Protein AF-A0AAN2PM11-F1 (afdb_monomer_lite)

pLDDT: mean 94.26, std 9.55, range [58.03, 98.88]

Organism: NCBI:txid1478

Foldseek 3Di:
DAFQAADPVGGRQVVVQVVCVVQQVADPQWTFGADPPQKTWTFNNVQDDPNFTFIFIQGSHPGTHGTPGRGDVVNVVVVVVVVVVVPPPPPPPD

Radius of gyration: 14.97 Å; chains: 1; bounding box: 31×52×31 Å

Secondary structure (DSSP, 8-state):
------BTTB-HHHHHHHHHHHHS-PPTTEEEEEE-SSEEEEEEGGG-BTTB--EEEEETTTEEEEEEESSHHHHHHHHHHHHHHHHS------

Structure (mmCIF, N/CA/C/O backbone):
data_AF-A0AAN2PM11-F1
#
_entry.id   AF-A0AAN2PM11-F1
#
loop_
_atom_site.group_PDB
_atom_site.id
_atom_site.type_symbol
_atom_site.label_atom_id
_atom_site.label_alt_id
_atom_site.label_comp_id
_atom_site.label_asym_id
_atom_site.label_entity_id
_atom_site.label_seq_id
_atom_site.pdbx_PDB_ins_code
_atom_site.Cartn_x
_atom_site.Cartn_y
_atom_site.Cartn_z
_atom_site.occupancy
_atom_site.B_iso_or_equiv
_atom_site.auth_seq_id
_atom_site.auth_comp_id
_atom_site.auth_asym_id
_atom_site.auth_atom_id
_atom_site.pdbx_PDB_model_num
ATOM 1 N N . MET A 1 1 ? 7.057 12.540 -1.525 1.00 81.12 1 MET A N 1
ATOM 2 C CA . MET A 1 1 ? 5.929 11.633 -1.810 1.00 81.12 1 MET A CA 1
ATOM 3 C C . MET A 1 1 ? 6.041 11.090 -3.228 1.00 81.12 1 MET A C 1
ATOM 5 O O . MET A 1 1 ? 6.271 11.871 -4.154 1.00 81.12 1 MET A O 1
ATOM 9 N N . ARG A 1 2 ? 5.897 9.774 -3.414 1.00 90.44 2 ARG A N 1
ATOM 10 C CA . ARG A 1 2 ? 5.821 9.150 -4.743 1.00 90.44 2 ARG A CA 1
ATOM 11 C C . ARG A 1 2 ? 4.881 7.948 -4.712 1.00 90.44 2 ARG A C 1
ATOM 13 O O . ARG A 1 2 ? 5.315 6.836 -4.435 1.00 90.44 2 ARG A O 1
ATOM 20 N N . ILE A 1 3 ? 3.645 8.155 -5.161 1.00 96.88 3 ILE A N 1
ATOM 21 C CA . ILE A 1 3 ? 2.702 7.054 -5.371 1.00 96.88 3 ILE A CA 1
ATOM 22 C C . ILE A 1 3 ? 3.167 6.148 -6.518 1.00 96.88 3 ILE A C 1
ATOM 24 O O . ILE A 1 3 ? 3.381 6.586 -7.655 1.00 96.88 3 ILE A O 1
ATOM 28 N N . ILE A 1 4 ? 3.291 4.860 -6.222 1.00 97.62 4 ILE A N 1
ATOM 29 C CA . ILE A 1 4 ? 3.600 3.791 -7.159 1.00 97.62 4 ILE A CA 1
ATOM 30 C C . ILE A 1 4 ? 2.295 3.326 -7.814 1.00 97.62 4 ILE A C 1
ATOM 32 O O . ILE A 1 4 ? 1.349 2.904 -7.159 1.00 97.62 4 ILE A O 1
ATOM 36 N N . GLY A 1 5 ? 2.259 3.377 -9.144 1.00 97.25 5 GLY A N 1
ATOM 37 C CA . GLY A 1 5 ? 1.114 2.943 -9.939 1.00 97.25 5 GLY A CA 1
ATOM 38 C C . GLY A 1 5 ? 1.561 2.227 -11.207 1.00 97.25 5 GLY A C 1
ATOM 39 O O . GLY A 1 5 ? 2.360 1.287 -11.172 1.00 97.25 5 GLY A O 1
ATOM 40 N N . TYR A 1 6 ? 1.062 2.688 -12.351 1.00 97.38 6 TYR A N 1
ATOM 41 C CA . TYR A 1 6 ? 1.528 2.232 -13.655 1.00 97.38 6 TYR A CA 1
ATOM 42 C C . TYR A 1 6 ? 2.707 3.092 -14.131 1.00 97.38 6 TYR A C 1
ATOM 44 O O . TYR A 1 6 ? 2.583 4.306 -14.276 1.00 97.38 6 TYR A O 1
ATOM 52 N N . GLY A 1 7 ? 3.860 2.461 -14.353 1.00 94.25 7 GLY A N 1
ATOM 53 C CA . GLY A 1 7 ? 5.077 3.106 -14.836 1.00 94.25 7 GLY A CA 1
ATOM 54 C C . GLY A 1 7 ? 5.237 3.005 -16.353 1.00 94.25 7 GLY A C 1
ATOM 55 O O . GLY A 1 7 ? 4.436 2.391 -17.053 1.00 94.25 7 GLY A O 1
ATOM 56 N N . TYR A 1 8 ? 6.326 3.576 -16.871 1.00 92.44 8 TYR A N 1
ATOM 57 C CA . TYR A 1 8 ? 6.609 3.608 -18.312 1.00 92.44 8 TYR A CA 1
ATOM 58 C C . TYR A 1 8 ? 6.671 2.212 -18.956 1.00 92.44 8 TYR A C 1
ATOM 60 O O . TYR A 1 8 ? 6.174 2.009 -20.061 1.00 92.44 8 TYR A O 1
ATOM 68 N N . THR A 1 9 ? 7.273 1.242 -18.263 1.00 94.62 9 THR A N 1
ATOM 69 C CA . THR A 1 9 ? 7.510 -0.114 -18.782 1.00 94.62 9 THR A CA 1
ATOM 70 C C . THR A 1 9 ? 6.481 -1.144 -18.322 1.00 94.62 9 THR A C 1
ATOM 72 O O . THR A 1 9 ? 6.591 -2.305 -18.709 1.00 94.62 9 THR A O 1
ATOM 75 N N . GLY A 1 10 ? 5.501 -0.760 -17.500 1.00 96.81 10 GLY A N 1
ATOM 76 C CA . GLY A 1 10 ? 4.531 -1.697 -16.940 1.00 96.81 10 GLY A CA 1
ATOM 77 C C . GLY A 1 10 ? 4.029 -1.316 -15.544 1.00 96.81 10 GLY A C 1
ATOM 78 O O . GLY A 1 10 ? 4.295 -0.214 -15.058 1.00 96.81 10 GLY A O 1
ATOM 79 N N . PRO A 1 11 ? 3.285 -2.221 -14.888 1.00 97.69 11 PRO A N 1
ATOM 80 C CA . PRO A 1 11 ? 2.659 -1.960 -13.598 1.00 97.69 11 PRO A CA 1
ATOM 81 C C . PRO A 1 11 ? 3.688 -1.998 -12.456 1.00 97.69 11 PRO A C 1
ATOM 83 O O . PRO A 1 11 ? 3.836 -3.011 -11.779 1.00 97.69 11 PRO A O 1
ATOM 86 N N . ALA A 1 12 ? 4.367 -0.875 -12.212 1.00 97.94 12 ALA A N 1
ATOM 87 C CA . ALA A 1 12 ? 5.372 -0.738 -11.153 1.00 97.94 12 ALA A CA 1
ATOM 88 C C . ALA A 1 12 ? 4.836 -1.127 -9.761 1.00 97.94 12 ALA A C 1
ATOM 90 O O . ALA A 1 12 ? 5.566 -1.703 -8.963 1.00 97.94 12 ALA A O 1
ATOM 91 N N . VAL A 1 13 ? 3.546 -0.889 -9.501 1.00 98.38 13 VAL A N 1
ATOM 92 C CA . VAL A 1 13 ? 2.851 -1.303 -8.268 1.00 98.38 13 VAL A CA 1
ATOM 93 C C . VAL A 1 13 ? 2.882 -2.822 -8.056 1.00 98.38 13 VAL A C 1
ATOM 95 O O . VAL A 1 13 ? 3.054 -3.301 -6.936 1.00 98.38 13 VAL A O 1
ATOM 98 N N . VAL A 1 14 ? 2.785 -3.605 -9.137 1.00 98.44 14 VAL A N 1
ATOM 99 C CA . VAL A 1 14 ? 2.847 -5.073 -9.084 1.00 98.44 14 VAL A CA 1
ATOM 100 C C . VAL A 1 14 ? 4.269 -5.530 -8.787 1.00 98.44 14 VAL A C 1
ATOM 102 O O . VAL A 1 14 ? 4.457 -6.441 -7.982 1.00 98.44 14 VAL A O 1
ATOM 105 N N . ASP A 1 15 ? 5.263 -4.902 -9.413 1.00 98.00 15 ASP A N 1
ATOM 106 C CA . ASP A 1 15 ? 6.670 -5.241 -9.196 1.00 98.00 15 ASP A CA 1
ATOM 107 C C . ASP A 1 15 ? 7.112 -4.900 -7.765 1.00 98.00 15 ASP A C 1
ATOM 109 O O . ASP A 1 15 ? 7.735 -5.737 -7.111 1.00 98.00 15 ASP A O 1
ATOM 113 N N . ALA A 1 16 ? 6.719 -3.731 -7.248 1.00 97.94 16 ALA A N 1
ATOM 114 C CA . ALA A 1 16 ? 6.985 -3.317 -5.869 1.00 97.94 16 ALA A CA 1
ATOM 115 C C . ALA A 1 16 ? 6.328 -4.263 -4.854 1.00 97.94 16 ALA A C 1
ATOM 117 O O . ALA A 1 16 ? 7.000 -4.759 -3.947 1.00 97.94 16 ALA A O 1
ATOM 118 N N . THR A 1 17 ? 5.046 -4.590 -5.059 1.00 98.75 17 THR A N 1
ATOM 119 C CA . THR A 1 17 ? 4.305 -5.521 -4.193 1.00 98.75 17 THR A CA 1
ATOM 120 C C . THR A 1 17 ? 4.958 -6.904 -4.183 1.00 98.75 17 THR A C 1
ATOM 122 O O . THR A 1 17 ? 5.216 -7.460 -3.120 1.00 98.75 17 THR A O 1
ATOM 125 N N . ARG A 1 18 ? 5.320 -7.449 -5.351 1.00 98.56 18 ARG A N 1
ATOM 126 C CA . ARG A 1 18 ? 6.021 -8.744 -5.443 1.00 98.56 18 ARG A CA 1
ATOM 127 C C . ARG A 1 18 ? 7.414 -8.711 -4.821 1.00 98.56 18 ARG A C 1
ATOM 129 O O . ARG A 1 18 ? 7.852 -9.714 -4.264 1.00 98.56 18 ARG A O 1
ATOM 136 N N . GLY A 1 19 ? 8.119 -7.587 -4.938 1.00 98.31 19 GLY A N 1
ATOM 137 C CA . GLY A 1 19 ? 9.395 -7.366 -4.264 1.00 98.31 19 GLY A CA 1
ATOM 138 C C . GLY A 1 19 ? 9.242 -7.484 -2.751 1.00 98.31 19 GLY A C 1
ATOM 139 O O . GLY A 1 19 ? 9.946 -8.275 -2.129 1.00 98.31 19 GLY A O 1
ATOM 140 N N . HIS A 1 20 ? 8.255 -6.793 -2.184 1.00 98.56 20 HIS A N 1
ATOM 141 C CA . HIS A 1 20 ? 7.985 -6.827 -0.748 1.00 98.56 20 HIS A CA 1
ATOM 142 C C . HIS A 1 20 ? 7.510 -8.197 -0.261 1.00 98.56 20 HIS A C 1
ATOM 144 O O . HIS A 1 20 ? 7.974 -8.669 0.772 1.00 98.56 20 HIS A O 1
ATOM 150 N N . GLN A 1 21 ? 6.685 -8.901 -1.039 1.00 98.56 21 GLN A N 1
ATOM 151 C CA . GLN A 1 21 ? 6.317 -10.292 -0.739 1.00 98.56 21 GLN A CA 1
ATOM 152 C C . GLN A 1 21 ? 7.538 -11.218 -0.699 1.00 98.56 21 GLN A C 1
ATOM 154 O O . GLN A 1 21 ? 7.585 -12.166 0.076 1.00 98.56 21 GLN A O 1
ATOM 159 N N . LYS A 1 22 ? 8.530 -10.967 -1.560 1.00 98.56 22 LYS A N 1
ATOM 160 C CA . LYS A 1 22 ? 9.719 -11.813 -1.677 1.00 98.56 22 LYS A CA 1
ATOM 161 C C . LYS A 1 22 ? 10.767 -11.535 -0.598 1.00 98.56 22 LYS A C 1
ATOM 163 O O . LYS A 1 22 ? 11.477 -12.465 -0.221 1.00 98.56 22 LYS A O 1
ATOM 168 N N . TYR A 1 23 ? 10.933 -10.278 -0.194 1.00 98.31 23 TYR A N 1
ATOM 169 C CA . TYR A 1 23 ? 12.068 -9.853 0.632 1.00 98.31 23 TYR A CA 1
ATOM 170 C C . TYR A 1 23 ? 11.687 -9.377 2.036 1.00 98.31 23 TYR A C 1
ATOM 172 O O . TYR A 1 23 ? 12.557 -9.380 2.900 1.00 98.31 23 TYR A O 1
ATOM 180 N N . TYR A 1 24 ? 10.425 -9.004 2.260 1.00 98.12 24 TYR A N 1
ATOM 181 C CA . TYR A 1 24 ? 9.954 -8.359 3.493 1.00 98.12 24 TYR A CA 1
ATOM 182 C C . TYR A 1 24 ? 8.678 -9.008 4.045 1.00 98.12 24 TYR A C 1
ATOM 184 O O . TYR A 1 24 ? 7.905 -8.361 4.747 1.00 98.12 24 TYR A O 1
ATOM 192 N N . ASP A 1 25 ? 8.431 -10.271 3.673 1.00 98.19 25 ASP A N 1
ATOM 193 C CA . ASP A 1 25 ? 7.313 -11.102 4.140 1.00 98.19 25 ASP A CA 1
ATOM 194 C C . ASP A 1 25 ? 5.926 -10.433 4.038 1.00 98.19 25 ASP A C 1
ATOM 196 O O . ASP A 1 25 ? 5.016 -10.738 4.815 1.00 98.19 25 ASP A O 1
ATOM 200 N N . LEU A 1 26 ? 5.746 -9.529 3.061 1.00 98.56 26 LEU A N 1
ATOM 201 C CA . LEU A 1 26 ? 4.475 -8.842 2.833 1.00 98.56 26 LEU A CA 1
ATOM 202 C C . LEU A 1 26 ? 3.359 -9.865 2.609 1.00 98.56 26 LEU A C 1
ATOM 204 O O . LEU A 1 26 ? 3.433 -10.701 1.705 1.00 98.56 26 LEU A O 1
ATOM 208 N N . ILE A 1 27 ? 2.314 -9.783 3.429 1.00 98.31 27 ILE A N 1
ATOM 209 C CA . ILE A 1 27 ? 1.205 -10.736 3.390 1.00 98.31 27 ILE A CA 1
ATOM 210 C C . ILE A 1 27 ? 0.285 -10.508 2.187 1.00 98.31 27 ILE A C 1
ATOM 212 O O . ILE A 1 27 ? 0.184 -9.412 1.630 1.00 98.31 27 ILE A O 1
ATOM 216 N N . ASP A 1 28 ? -0.435 -11.564 1.812 1.00 98.50 28 ASP A N 1
ATOM 217 C CA . ASP A 1 28 ? -1.437 -11.503 0.754 1.00 98.50 28 ASP A CA 1
ATOM 218 C C . ASP A 1 28 ? -2.521 -10.451 1.044 1.00 98.50 28 ASP A C 1
ATOM 220 O O . ASP A 1 28 ? -2.956 -10.240 2.180 1.00 98.50 28 ASP A O 1
ATOM 224 N N . GLY A 1 29 ? -2.974 -9.789 -0.020 1.00 98.44 29 GLY A N 1
ATOM 225 C CA . GLY A 1 29 ? -3.987 -8.735 0.046 1.00 98.44 29 GLY A CA 1
ATOM 226 C C . GLY A 1 29 ? -3.451 -7.354 0.435 1.00 98.44 29 GLY A C 1
ATOM 227 O O . GLY A 1 29 ? -4.226 -6.398 0.408 1.00 98.44 29 GLY A O 1
ATOM 228 N N . LEU A 1 30 ? -2.150 -7.209 0.707 1.00 98.75 30 LEU A N 1
ATOM 229 C CA . LEU A 1 30 ? -1.498 -5.900 0.761 1.00 98.75 30 LEU A CA 1
ATOM 230 C C . LEU A 1 30 ? -0.943 -5.497 -0.611 1.00 98.75 30 LEU A C 1
ATOM 232 O O . LEU A 1 30 ? -0.379 -6.321 -1.333 1.00 98.75 30 LEU A O 1
ATOM 236 N N . VAL A 1 31 ? -1.098 -4.220 -0.968 1.00 98.81 31 VAL A N 1
ATOM 237 C CA . VAL A 1 31 ? -0.583 -3.641 -2.221 1.00 98.81 31 VAL A CA 1
ATOM 238 C C . VAL A 1 31 ? 0.281 -2.431 -1.904 1.00 98.81 31 VAL A C 1
ATOM 240 O O . VAL A 1 31 ? -0.232 -1.450 -1.378 1.0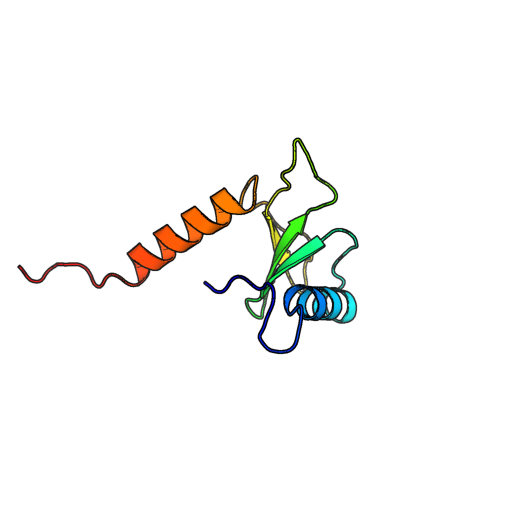0 98.81 31 VAL A O 1
ATOM 243 N N . VAL A 1 32 ? 1.565 -2.483 -2.255 1.00 98.69 32 VAL A N 1
ATOM 244 C CA . VAL A 1 32 ? 2.532 -1.405 -1.991 1.00 98.69 32 VAL A CA 1
ATOM 245 C C . VAL A 1 32 ? 2.236 -0.204 -2.884 1.00 98.69 32 VAL A C 1
ATOM 247 O O . VAL A 1 32 ? 2.290 -0.325 -4.108 1.00 98.69 32 VAL A O 1
ATOM 250 N N . ILE A 1 33 ? 1.956 0.949 -2.277 1.00 98.44 33 ILE A N 1
ATOM 251 C CA . ILE A 1 33 ? 1.678 2.215 -2.969 1.00 98.44 33 ILE A CA 1
ATOM 252 C C . ILE A 1 33 ? 2.763 3.269 -2.754 1.00 98.44 33 ILE A C 1
ATOM 254 O O . ILE A 1 33 ? 2.895 4.139 -3.604 1.00 98.44 33 ILE A O 1
ATOM 258 N N . GLU A 1 34 ? 3.577 3.172 -1.704 1.00 97.88 34 GLU A N 1
ATOM 259 C CA . GLU A 1 34 ? 4.833 3.921 -1.551 1.00 97.88 34 GLU A CA 1
ATOM 260 C C . GLU A 1 34 ? 5.889 3.017 -0.922 1.00 97.88 34 GLU A C 1
ATOM 262 O O . GLU A 1 34 ? 5.567 2.187 -0.077 1.00 97.88 34 GLU A O 1
ATOM 267 N N . ASP A 1 35 ? 7.138 3.190 -1.341 1.00 96.62 35 ASP A N 1
ATOM 268 C CA . ASP A 1 35 ? 8.309 2.461 -0.851 1.00 96.62 35 ASP A CA 1
ATOM 269 C C . ASP A 1 35 ? 9.331 3.499 -0.375 1.00 96.62 35 ASP A C 1
ATOM 271 O O . ASP A 1 35 ? 9.726 4.373 -1.156 1.00 96.62 35 ASP A O 1
ATOM 275 N N . ILE A 1 36 ? 9.672 3.457 0.915 1.00 94.81 36 ILE A N 1
ATOM 276 C CA . ILE A 1 36 ? 10.491 4.455 1.618 1.00 94.81 36 ILE A CA 1
ATOM 277 C C . ILE A 1 36 ? 11.711 3.760 2.256 1.00 94.81 36 ILE A C 1
ATOM 279 O O . ILE A 1 36 ? 12.146 4.115 3.348 1.00 94.81 36 ILE A O 1
ATOM 283 N N . ASP A 1 37 ? 12.264 2.755 1.567 1.00 94.00 37 ASP A N 1
ATOM 284 C CA . ASP A 1 37 ? 13.446 1.946 1.918 1.00 94.00 37 ASP A CA 1
ATOM 285 C C . ASP A 1 37 ? 13.310 1.085 3.194 1.00 94.00 37 ASP A C 1
ATOM 287 O O . ASP A 1 37 ? 13.556 -0.123 3.166 1.00 94.00 37 ASP A O 1
ATOM 291 N N . GLU A 1 38 ? 12.943 1.678 4.330 1.00 96.62 38 GLU A N 1
ATOM 292 C CA . GLU A 1 38 ? 12.808 1.008 5.633 1.00 96.62 38 GLU A CA 1
ATOM 293 C C . GLU A 1 38 ? 11.393 0.462 5.870 1.00 96.62 38 GLU A C 1
ATOM 295 O O . GLU A 1 38 ? 11.214 -0.533 6.574 1.00 96.62 38 GLU A O 1
ATOM 300 N N . PHE A 1 39 ? 10.396 1.079 5.241 1.00 97.38 39 PHE A N 1
ATOM 301 C CA . PHE A 1 39 ? 8.998 0.676 5.299 1.00 97.38 39 PHE A CA 1
ATOM 302 C C . PHE A 1 39 ? 8.268 1.083 4.015 1.00 97.38 39 PHE A C 1
ATOM 304 O O . PHE A 1 39 ? 8.752 1.890 3.217 1.00 97.38 39 PHE A O 1
ATOM 311 N N . ALA A 1 40 ? 7.070 0.541 3.840 1.00 98.38 40 ALA A N 1
ATOM 312 C CA . ALA A 1 40 ? 6.175 0.852 2.739 1.00 98.38 40 ALA A CA 1
ATOM 313 C C . ALA A 1 40 ? 4.802 1.290 3.250 1.00 98.38 40 ALA A C 1
ATOM 315 O O . ALA A 1 40 ? 4.343 0.835 4.296 1.00 98.38 40 ALA A O 1
ATOM 316 N N . TYR A 1 41 ? 4.107 2.122 2.478 1.00 98.69 41 TYR A N 1
ATOM 317 C CA . TYR A 1 41 ? 2.668 2.303 2.648 1.00 98.69 41 TYR A CA 1
ATOM 318 C C . TYR A 1 41 ? 1.924 1.378 1.695 1.00 98.69 41 TYR A C 1
ATOM 320 O O . TYR A 1 41 ? 2.252 1.281 0.509 1.00 98.69 41 TYR A O 1
ATOM 328 N N . CYS A 1 42 ? 0.912 0.695 2.221 1.00 98.81 42 CYS A N 1
ATOM 329 C CA . CYS A 1 42 ? 0.200 -0.374 1.541 1.00 98.81 42 CYS A CA 1
ATOM 330 C C . CYS A 1 42 ? -1.314 -0.186 1.635 1.00 98.81 42 CYS A C 1
ATOM 332 O O . CYS A 1 42 ? -1.833 0.164 2.690 1.00 98.81 42 CYS A O 1
ATOM 334 N N . LEU A 1 43 ? -2.044 -0.515 0.571 1.00 98.88 43 LEU A N 1
ATOM 335 C CA . LEU A 1 43 ? -3.490 -0.726 0.644 1.00 98.88 43 LEU A CA 1
ATOM 336 C C . LEU A 1 43 ? -3.774 -2.098 1.252 1.00 98.88 43 LEU A C 1
ATOM 338 O O . LEU A 1 43 ? -3.310 -3.102 0.709 1.00 98.88 43 LEU A O 1
ATOM 342 N N . ASP A 1 44 ? -4.565 -2.159 2.324 1.00 98.81 44 ASP A N 1
ATOM 343 C CA . ASP A 1 44 ? -5.041 -3.431 2.882 1.00 98.81 44 ASP A CA 1
ATOM 344 C C . ASP A 1 44 ? -6.371 -3.846 2.256 1.00 98.81 44 ASP A C 1
ATOM 346 O O . ASP A 1 44 ? -7.456 -3.651 2.813 1.00 98.81 44 ASP A O 1
ATOM 350 N N . THR A 1 45 ? -6.286 -4.467 1.081 1.00 98.75 45 THR A N 1
ATOM 351 C CA . THR A 1 45 ? -7.461 -4.904 0.316 1.00 98.75 45 THR A CA 1
ATOM 352 C C . THR A 1 45 ? -8.258 -6.012 1.012 1.00 98.75 45 THR A C 1
ATOM 354 O O . THR A 1 45 ? -9.411 -6.251 0.649 1.00 98.75 45 THR A O 1
ATOM 357 N N . ASN A 1 46 ? -7.717 -6.636 2.068 1.00 98.62 46 ASN A N 1
ATOM 358 C CA . ASN A 1 46 ? -8.476 -7.563 2.910 1.00 98.62 46 ASN A CA 1
ATOM 359 C C . ASN A 1 46 ? -9.548 -6.841 3.744 1.00 98.62 46 ASN A C 1
ATOM 361 O O . ASN A 1 46 ? -10.526 -7.461 4.164 1.00 98.62 46 ASN A O 1
ATOM 365 N N . LYS A 1 47 ? -9.387 -5.532 3.975 1.00 98.38 47 LYS A N 1
ATOM 366 C CA . LYS A 1 47 ? -10.302 -4.679 4.756 1.00 98.38 47 LYS A CA 1
ATOM 367 C C . LYS A 1 47 ? -11.199 -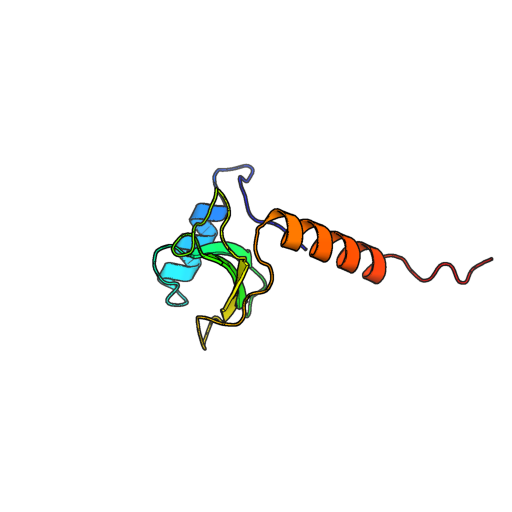3.807 3.884 1.00 98.38 47 LYS A C 1
ATOM 369 O O . LYS A 1 47 ? -11.652 -2.742 4.296 1.00 98.38 47 LYS A O 1
ATOM 374 N N . MET A 1 48 ? -11.488 -4.292 2.686 1.00 98.38 48 MET A N 1
ATOM 375 C CA . MET A 1 48 ? -12.368 -3.641 1.731 1.00 98.38 48 MET A CA 1
ATOM 376 C C . MET A 1 48 ? -13.785 -3.408 2.288 1.00 98.38 48 MET A C 1
ATOM 378 O O . MET A 1 48 ? -14.495 -4.350 2.651 1.00 98.38 48 MET A O 1
ATOM 382 N N . LYS A 1 49 ? -14.238 -2.150 2.290 1.00 98.12 49 LYS A N 1
ATOM 383 C CA . LYS A 1 49 ? -15.590 -1.732 2.675 1.00 98.12 49 LYS A CA 1
ATOM 384 C C . LYS A 1 49 ? -16.082 -0.602 1.770 1.00 98.12 49 LYS A C 1
ATOM 386 O O . LYS A 1 49 ? -15.434 0.422 1.625 1.00 98.12 49 LYS A O 1
ATOM 391 N N . ASN A 1 50 ? -17.271 -0.765 1.186 1.00 97.19 50 ASN A N 1
ATOM 392 C CA . ASN A 1 50 ? -17.924 0.256 0.349 1.00 97.19 50 ASN A CA 1
ATOM 393 C C . ASN A 1 50 ? -17.091 0.775 -0.843 1.00 97.19 50 ASN A C 1
ATOM 395 O O . ASN A 1 50 ? -17.291 1.906 -1.268 1.00 97.19 50 ASN A O 1
ATOM 399 N N . GLY A 1 51 ? -16.195 -0.039 -1.404 1.00 97.44 51 GLY A N 1
ATOM 400 C CA . GLY A 1 51 ? -15.327 0.384 -2.514 1.00 97.44 51 GLY A CA 1
ATOM 401 C C . GLY A 1 51 ? -13.941 0.879 -2.089 1.00 97.44 51 GLY A C 1
ATOM 402 O O . GLY A 1 51 ? -13.071 0.939 -2.945 1.00 97.44 51 GLY A O 1
ATOM 403 N N . GLU A 1 52 ? -13.718 1.113 -0.792 1.00 98.50 52 GLU A N 1
ATOM 404 C CA . GLU A 1 52 ? -12.455 1.614 -0.241 1.00 98.50 52 GLU A CA 1
ATOM 405 C C . GLU A 1 52 ? -11.795 0.637 0.743 1.00 98.50 52 GLU A C 1
ATOM 407 O O . GLU A 1 52 ? -12.458 -0.190 1.379 1.00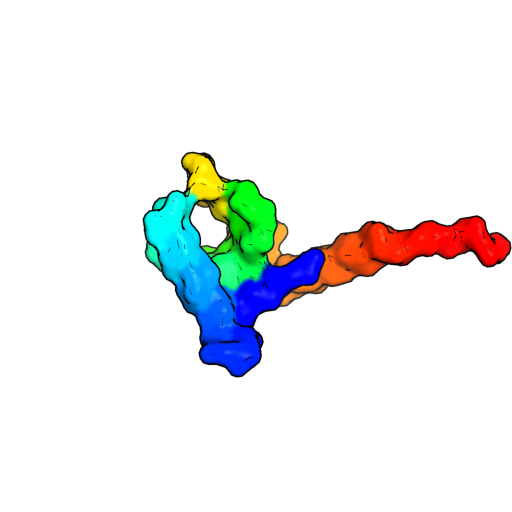 98.50 52 GLU A O 1
ATOM 412 N N . CYS A 1 53 ? -10.481 0.756 0.904 1.00 98.75 53 CYS A N 1
ATOM 413 C CA . CYS A 1 53 ? -9.706 0.030 1.905 1.00 98.75 53 CYS A CA 1
ATOM 414 C C . CYS A 1 53 ? -8.650 0.945 2.539 1.00 98.75 53 CYS A C 1
ATOM 416 O O . CYS A 1 53 ? -8.176 1.866 1.870 1.00 98.75 53 CYS A O 1
ATOM 418 N N . PRO A 1 54 ? -8.238 0.675 3.788 1.00 98.81 54 PRO A N 1
ATOM 419 C CA . PRO A 1 54 ? -7.302 1.537 4.489 1.00 98.81 54 PRO A CA 1
ATOM 420 C C . PRO A 1 54 ? -5.899 1.485 3.883 1.00 98.81 54 PRO A C 1
ATOM 422 O O . PRO A 1 54 ? -5.474 0.464 3.330 1.00 98.81 54 PRO A O 1
ATOM 425 N N . VAL A 1 55 ? -5.169 2.583 4.066 1.00 98.81 55 VAL A N 1
ATOM 426 C CA . VAL A 1 55 ? -3.720 2.651 3.873 1.00 98.81 55 VAL A CA 1
ATOM 427 C C . VAL A 1 55 ? -3.049 2.332 5.204 1.00 98.81 55 VAL A C 1
ATOM 429 O O . VAL A 1 55 ? -3.361 2.943 6.225 1.00 98.81 55 VAL A O 1
ATOM 432 N N . ILE A 1 56 ? -2.126 1.377 5.212 1.00 98.69 56 ILE A N 1
ATOM 433 C CA . ILE A 1 56 ? -1.349 0.979 6.390 1.00 98.69 56 ILE A CA 1
ATOM 434 C C . ILE A 1 56 ? 0.143 1.116 6.132 1.00 98.69 56 ILE A C 1
ATOM 436 O O . ILE A 1 56 ? 0.579 1.072 4.985 1.00 98.69 56 ILE A O 1
ATOM 440 N N . MET A 1 57 ? 0.921 1.252 7.199 1.00 98.56 57 MET A N 1
ATOM 441 C CA . MET A 1 57 ? 2.375 1.142 7.142 1.00 98.56 57 MET A CA 1
ATOM 442 C C . MET A 1 57 ? 2.791 -0.329 7.281 1.00 98.56 57 MET A C 1
ATOM 444 O O . MET A 1 57 ? 2.258 -1.053 8.124 1.00 98.56 57 MET A O 1
ATOM 448 N N . TRP A 1 58 ? 3.714 -0.776 6.437 1.00 98.75 58 TRP A N 1
ATOM 449 C CA . TRP A 1 58 ? 4.369 -2.075 6.497 1.00 98.75 58 TRP A CA 1
ATOM 450 C C . TRP A 1 58 ? 5.862 -1.875 6.735 1.00 98.75 58 TRP A C 1
ATOM 452 O O . TRP A 1 58 ? 6.573 -1.404 5.850 1.00 98.75 58 TRP A O 1
ATOM 462 N N . ASP A 1 59 ? 6.330 -2.242 7.919 1.00 98.50 59 ASP A N 1
ATOM 463 C CA . ASP A 1 59 ? 7.740 -2.205 8.283 1.00 98.50 59 ASP A CA 1
ATOM 464 C C . ASP A 1 59 ? 8.470 -3.427 7.706 1.00 98.50 59 ASP A C 1
ATOM 466 O O . ASP A 1 59 ? 7.975 -4.554 7.781 1.00 98.50 59 ASP A O 1
ATOM 470 N N . ASN A 1 60 ? 9.663 -3.229 7.143 1.00 97.69 60 ASN A N 1
ATOM 471 C CA . ASN A 1 60 ? 10.408 -4.313 6.498 1.00 97.69 60 ASN A CA 1
ATOM 472 C C . ASN A 1 60 ? 10.941 -5.381 7.475 1.00 97.69 60 ASN A C 1
ATOM 474 O O . ASN A 1 60 ? 11.356 -6.454 7.031 1.00 97.69 60 ASN A O 1
ATOM 478 N N . GLN A 1 61 ? 10.952 -5.103 8.783 1.00 97.50 61 GLN A N 1
ATOM 479 C CA . GLN A 1 61 ? 11.388 -6.011 9.848 1.00 97.50 61 GLN A CA 1
ATOM 480 C C . GLN A 1 61 ? 10.236 -6.433 10.770 1.00 97.50 61 GLN A C 1
ATOM 482 O O . GLN A 1 61 ? 10.137 -7.608 11.127 1.00 97.50 61 GLN A O 1
ATOM 487 N N . GLU A 1 62 ? 9.382 -5.491 11.175 1.00 97.88 62 GLU A N 1
ATOM 488 C CA . GLU A 1 62 ? 8.281 -5.720 12.121 1.00 97.88 62 GLU A CA 1
ATOM 489 C C . GLU A 1 62 ? 6.953 -6.075 11.430 1.00 97.88 62 GLU A C 1
ATOM 491 O O . GLU A 1 62 ? 6.051 -6.637 12.059 1.00 97.88 62 GLU A O 1
ATOM 496 N N . GLY A 1 63 ? 6.835 -5.814 10.126 1.00 98.25 63 GLY A N 1
ATOM 497 C CA . GLY A 1 63 ? 5.658 -6.122 9.325 1.00 98.25 63 GLY A CA 1
ATOM 498 C C . GLY A 1 63 ? 4.506 -5.146 9.558 1.00 98.25 63 GLY A C 1
ATOM 499 O O . GLY A 1 63 ? 4.647 -3.933 9.429 1.00 98.25 63 GLY A O 1
ATOM 500 N N . TYR A 1 64 ? 3.318 -5.678 9.842 1.00 98.38 64 TYR A N 1
ATOM 501 C CA . TYR A 1 64 ? 2.074 -4.906 9.849 1.00 98.38 64 TYR A CA 1
ATOM 502 C C . TYR A 1 64 ? 2.068 -3.807 10.934 1.00 98.38 64 TYR A C 1
ATOM 504 O O . TYR A 1 64 ? 1.944 -4.102 12.123 1.00 98.38 64 TYR A O 1
ATOM 512 N N . GLY A 1 65 ? 2.106 -2.541 10.510 1.00 98.00 65 GLY A N 1
ATOM 513 C CA . GLY A 1 65 ? 2.117 -1.356 11.366 1.00 98.00 65 GLY A CA 1
ATOM 514 C C . GLY A 1 65 ? 0.752 -0.675 11.546 1.00 98.00 65 GLY A C 1
ATOM 515 O O . GLY A 1 65 ? -0.310 -1.304 11.565 1.00 98.00 65 GLY A O 1
ATOM 516 N N . PHE A 1 66 ? 0.777 0.647 11.734 1.00 98.12 66 PHE A N 1
ATOM 517 C CA . PHE A 1 66 ? -0.424 1.451 11.981 1.00 98.12 66 PHE A CA 1
ATOM 518 C C . PHE A 1 66 ? -1.216 1.738 10.694 1.00 98.12 66 PHE A C 1
ATOM 520 O O . PHE A 1 66 ? -0.722 1.578 9.580 1.00 98.12 66 PHE A O 1
ATOM 527 N N . THR A 1 67 ? -2.474 2.161 10.850 1.00 98.56 67 THR A N 1
ATOM 528 C CA . THR A 1 67 ? -3.304 2.662 9.741 1.00 98.56 67 THR A CA 1
ATOM 529 C C . THR A 1 67 ? -3.039 4.147 9.548 1.00 98.56 67 THR A C 1
ATOM 531 O O . THR A 1 67 ? -3.270 4.918 10.475 1.00 98.56 67 THR A O 1
ATOM 534 N N . ALA A 1 68 ? -2.532 4.517 8.375 1.00 97.88 68 ALA A N 1
ATOM 535 C CA . ALA A 1 68 ? -2.215 5.894 8.016 1.00 97.88 68 ALA A CA 1
ATOM 536 C C . ALA A 1 68 ? -3.462 6.666 7.567 1.00 97.88 68 ALA A C 1
ATOM 538 O O . ALA A 1 68 ? -3.618 7.815 7.949 1.00 97.88 68 ALA A O 1
ATOM 539 N N . ALA A 1 69 ? -4.370 6.022 6.826 1.00 98.44 69 ALA A N 1
ATOM 540 C CA . ALA A 1 69 ? -5.638 6.622 6.408 1.00 98.44 69 ALA A CA 1
ATOM 541 C C . ALA A 1 69 ? -6.725 5.563 6.178 1.00 98.44 69 ALA A C 1
ATOM 543 O O . ALA A 1 69 ? -6.431 4.392 5.916 1.00 98.44 69 ALA A O 1
ATOM 544 N N . ASP A 1 70 ? -7.989 5.985 6.210 1.00 98.31 70 ASP A N 1
ATOM 545 C CA . ASP A 1 70 ? -9.147 5.107 5.990 1.00 98.31 70 ASP A CA 1
ATOM 546 C C . ASP A 1 70 ? -9.343 4.717 4.515 1.00 98.31 70 ASP A C 1
ATOM 548 O O . ASP A 1 70 ? -9.968 3.694 4.220 1.00 98.31 70 ASP A O 1
ATOM 552 N N . ASN A 1 71 ? -8.817 5.519 3.587 1.00 98.56 71 ASN A N 1
ATOM 553 C CA . ASN A 1 71 ? -8.825 5.247 2.153 1.00 98.56 71 ASN A CA 1
ATOM 554 C C . ASN A 1 71 ? -7.629 5.902 1.444 1.00 98.56 71 ASN A C 1
ATOM 556 O O . ASN A 1 71 ? -6.908 6.721 2.013 1.00 98.56 71 ASN A O 1
ATOM 560 N N . PHE A 1 72 ? -7.423 5.524 0.182 1.00 98.44 72 PHE A N 1
ATOM 561 C CA . PHE A 1 72 ? -6.294 5.993 -0.621 1.00 98.44 72 PHE A CA 1
ATOM 562 C C . PHE A 1 72 ? -6.333 7.498 -0.924 1.00 98.44 72 PHE A C 1
ATOM 564 O O . PHE A 1 72 ? -5.282 8.135 -0.969 1.00 98.44 72 PHE A O 1
ATOM 571 N N . LEU A 1 73 ? -7.517 8.063 -1.178 1.00 98.19 73 LEU A N 1
ATOM 572 C CA . LEU A 1 73 ? -7.632 9.469 -1.565 1.00 98.19 73 LEU A CA 1
ATOM 573 C C . LEU A 1 73 ? -7.341 10.398 -0.390 1.00 98.19 73 LEU A C 1
ATOM 575 O O . LEU A 1 73 ? -6.650 11.390 -0.595 1.00 98.19 73 LEU A O 1
ATOM 579 N N . ASP A 1 74 ? -7.795 10.047 0.813 1.00 98.19 74 ASP A N 1
ATOM 580 C CA . ASP A 1 74 ? -7.473 10.799 2.029 1.00 98.19 74 ASP A CA 1
ATOM 581 C C . ASP A 1 74 ? -5.957 10.806 2.263 1.00 98.19 74 ASP A C 1
ATOM 583 O O . ASP A 1 74 ? -5.361 11.876 2.346 1.00 98.19 74 ASP A O 1
ATOM 587 N N . TYR A 1 75 ? -5.309 9.634 2.205 1.00 98.19 75 TYR A N 1
ATOM 588 C CA . TYR A 1 75 ? -3.847 9.528 2.296 1.00 98.19 75 TYR A CA 1
ATOM 589 C C . TYR A 1 75 ? -3.123 10.400 1.261 1.00 98.19 75 TYR A C 1
ATOM 591 O O . TYR A 1 75 ? -2.153 11.084 1.584 1.00 98.19 75 TYR A O 1
ATOM 599 N N . LEU A 1 76 ? -3.582 10.377 0.004 1.00 97.81 76 LEU A N 1
ATOM 600 C CA . LEU A 1 76 ? -2.975 11.148 -1.078 1.00 97.81 76 LEU A CA 1
ATOM 601 C C . LEU A 1 76 ? -3.117 12.657 -0.857 1.00 97.81 76 LEU A C 1
ATOM 603 O O . LEU A 1 76 ? -2.176 13.397 -1.135 1.00 97.81 76 LEU A O 1
ATOM 607 N N . ILE A 1 77 ? -4.288 13.111 -0.408 1.00 97.00 77 ILE A N 1
ATOM 608 C CA . ILE A 1 77 ? -4.553 14.527 -0.144 1.00 97.00 77 ILE A CA 1
ATOM 609 C C . ILE A 1 77 ? -3.686 15.002 1.021 1.00 97.00 77 ILE A C 1
ATOM 611 O O . ILE A 1 77 ? -2.945 15.964 0.844 1.00 97.00 77 ILE A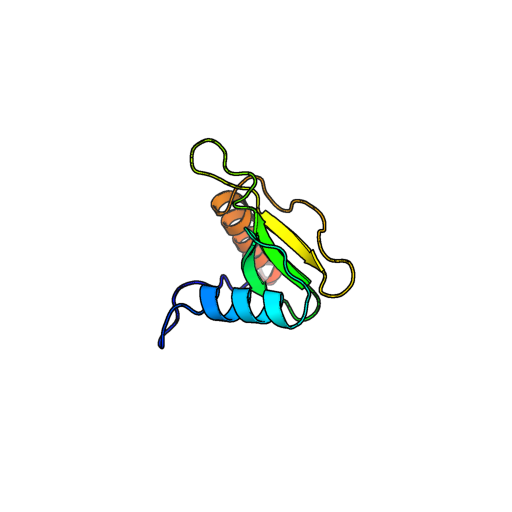 O 1
ATOM 615 N N . GLU A 1 78 ? -3.701 14.289 2.147 1.00 95.25 78 GLU A N 1
ATOM 616 C CA . GLU A 1 78 ? -2.895 14.622 3.328 1.00 95.25 78 GLU A CA 1
ATOM 617 C C . GLU A 1 78 ? -1.399 14.651 2.985 1.00 95.25 78 GLU A C 1
ATOM 619 O O . GLU A 1 78 ? -0.708 15.629 3.258 1.00 95.25 78 GLU A O 1
ATOM 624 N N . SER A 1 79 ? -0.905 13.641 2.263 1.00 93.94 79 SER A N 1
ATOM 625 C CA . SER A 1 79 ? 0.505 13.576 1.856 1.00 93.94 79 SER A CA 1
ATOM 626 C C . SER A 1 79 ? 0.906 14.701 0.891 1.00 93.94 79 SER A C 1
ATOM 628 O O . SER A 1 79 ? 2.058 15.139 0.884 1.00 93.94 79 SER A O 1
ATOM 630 N N . LEU A 1 80 ? -0.018 15.175 0.045 1.00 94.75 80 LEU A N 1
ATOM 631 C CA . LEU A 1 80 ? 0.205 16.327 -0.834 1.00 94.75 80 LEU A CA 1
ATOM 632 C C . LEU A 1 80 ? 0.200 17.648 -0.064 1.00 94.75 80 LEU A C 1
ATOM 634 O O . LEU A 1 80 ? 0.992 18.529 -0.395 1.00 94.75 80 LEU A O 1
ATOM 638 N N . GLU A 1 81 ? -0.675 17.792 0.928 1.00 94.06 81 GLU A N 1
ATOM 639 C CA . GLU A 1 81 ? -0.737 18.966 1.802 1.00 94.06 81 GLU A CA 1
ATOM 640 C C . GLU A 1 81 ? 0.535 19.077 2.646 1.00 94.06 81 GLU A C 1
ATOM 642 O O . GLU A 1 81 ? 1.201 20.110 2.598 1.00 94.06 81 GLU A O 1
ATOM 647 N N . GLU A 1 82 ? 0.965 17.988 3.286 1.00 91.06 82 GLU A N 1
ATOM 648 C CA . GLU A 1 82 ? 2.237 17.936 4.013 1.00 91.06 82 GLU A CA 1
ATOM 649 C C . GLU A 1 82 ? 3.430 18.206 3.093 1.00 91.06 82 GLU A C 1
ATOM 651 O O . GLU A 1 82 ? 4.359 18.932 3.449 1.00 91.06 82 GLU A O 1
ATOM 656 N N . ALA A 1 83 ? 3.442 17.625 1.888 1.00 90.25 83 ALA A N 1
ATOM 657 C CA . ALA A 1 83 ? 4.505 17.894 0.929 1.00 90.25 83 ALA A C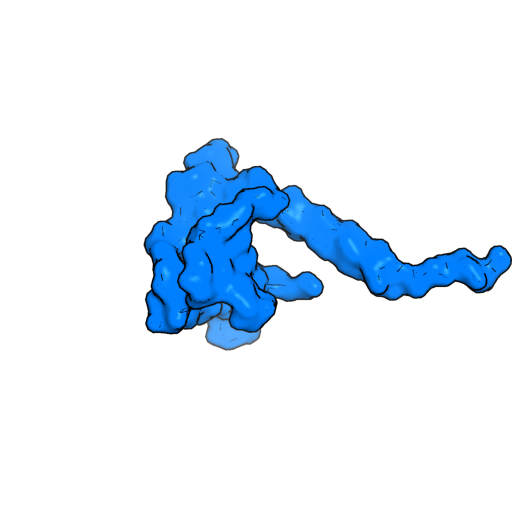A 1
ATOM 658 C C . ALA A 1 83 ? 4.511 19.364 0.501 1.00 90.25 83 ALA A C 1
ATOM 660 O O . ALA A 1 83 ? 5.581 19.925 0.318 1.00 90.25 83 ALA A O 1
ATOM 661 N N . LYS A 1 84 ? 3.353 20.005 0.354 1.00 90.62 84 LYS A N 1
ATOM 662 C CA . LYS A 1 84 ? 3.292 21.432 0.053 1.00 90.62 84 LYS A CA 1
ATOM 663 C C . LYS A 1 84 ? 3.879 22.256 1.203 1.00 90.62 84 LYS A C 1
ATOM 665 O O . LYS A 1 84 ? 4.791 23.034 0.963 1.00 90.62 84 LYS A O 1
ATOM 670 N N . GLU A 1 85 ? 3.418 22.041 2.432 1.00 88.62 85 GLU A N 1
ATOM 671 C CA . GLU A 1 85 ? 3.878 22.794 3.611 1.00 88.62 85 GLU A CA 1
ATOM 672 C C . GLU A 1 85 ? 5.377 22.620 3.883 1.00 88.62 85 GLU A C 1
ATOM 674 O O . GLU A 1 85 ? 6.047 23.564 4.280 1.00 88.62 85 GLU A O 1
ATOM 679 N N . ASN A 1 86 ? 5.928 21.429 3.631 1.00 85.00 86 ASN A N 1
ATOM 680 C CA . ASN A 1 86 ? 7.357 21.168 3.814 1.00 85.00 86 ASN A CA 1
ATOM 681 C C . ASN A 1 86 ? 8.246 21.739 2.694 1.00 85.00 86 ASN A C 1
ATOM 683 O O . ASN A 1 86 ? 9.460 21.835 2.876 1.00 85.00 86 ASN A O 1
ATOM 687 N N . TRP A 1 87 ? 7.682 22.020 1.514 1.00 80.31 87 TRP A N 1
ATOM 688 C CA . TRP A 1 87 ? 8.420 22.539 0.355 1.00 80.31 87 TRP A CA 1
ATOM 689 C C . TRP A 1 87 ? 8.245 24.042 0.148 1.00 80.31 87 TRP A C 1
ATOM 691 O O . TRP A 1 87 ? 9.113 24.653 -0.478 1.00 80.31 87 TRP A O 1
ATOM 701 N N . ASP A 1 88 ? 7.151 24.622 0.636 1.00 73.38 88 ASP A N 1
ATOM 702 C CA . ASP A 1 88 ? 6.975 26.066 0.693 1.00 73.38 88 ASP A CA 1
ATOM 703 C C . ASP A 1 88 ? 8.003 26.605 1.710 1.00 73.38 88 ASP A C 1
ATOM 705 O O . ASP A 1 88 ? 7.826 26.488 2.919 1.00 73.38 88 ASP A O 1
ATOM 709 N N . GLU A 1 89 ? 9.131 27.139 1.217 1.00 65.31 89 GLU A N 1
ATOM 710 C CA . GLU A 1 89 ? 9.996 28.008 2.024 1.00 65.31 89 GLU A CA 1
ATOM 711 C C . GLU A 1 89 ? 9.095 29.112 2.577 1.00 65.31 89 GLU A C 1
ATOM 713 O O . GLU A 1 89 ? 8.436 29.785 1.779 1.00 65.31 89 GLU A O 1
ATOM 718 N N . ASP A 1 90 ? 9.020 29.237 3.910 1.00 64.69 90 ASP A N 1
ATOM 719 C CA . ASP A 1 90 ? 8.184 30.225 4.594 1.00 64.69 90 ASP A CA 1
ATOM 720 C C . ASP A 1 90 ? 8.205 31.536 3.798 1.00 64.69 90 ASP A C 1
ATOM 722 O O . ASP A 1 90 ? 9.279 32.093 3.554 1.00 64.69 90 ASP A O 1
ATOM 726 N N . GLU A 1 91 ? 7.037 32.026 3.364 1.00 60.19 91 GLU A N 1
ATOM 727 C CA . GLU A 1 91 ? 6.891 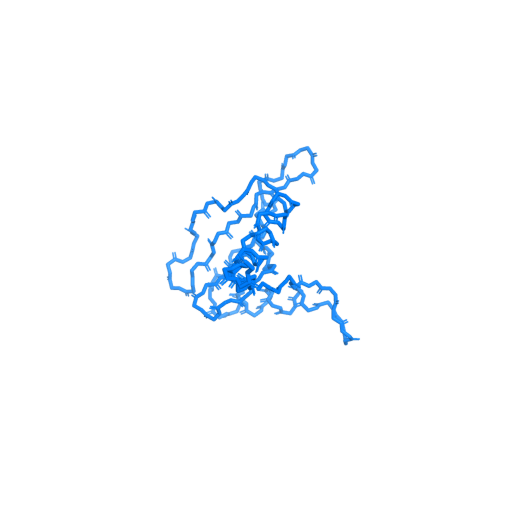33.341 2.725 1.00 60.19 91 GLU A CA 1
ATOM 728 C C . GLU A 1 91 ? 7.190 34.476 3.744 1.00 60.19 91 GLU A C 1
ATOM 730 O O . GLU A 1 91 ? 6.428 35.430 3.872 1.00 60.19 91 GLU A O 1
ATOM 735 N N . GLU A 1 92 ? 8.290 34.395 4.500 1.00 58.28 92 GLU A N 1
ATOM 736 C CA . GLU A 1 92 ? 8.874 35.455 5.328 1.00 58.28 92 GLU A CA 1
ATOM 737 C C . GLU A 1 92 ? 9.825 36.338 4.499 1.00 58.28 92 GLU A C 1
ATOM 739 O O . GLU A 1 92 ? 10.924 36.679 4.929 1.00 58.28 92 GLU A O 1
ATOM 744 N N . ASP A 1 93 ? 9.407 36.731 3.295 1.00 58.03 93 ASP A N 1
ATOM 745 C CA . ASP A 1 93 ? 10.147 37.708 2.485 1.00 58.03 93 ASP A CA 1
ATOM 746 C C . ASP A 1 93 ? 9.202 38.735 1.824 1.00 58.03 93 ASP A C 1
ATOM 748 O O . ASP A 1 93 ? 9.318 39.074 0.641 1.00 58.03 93 ASP A O 1
ATOM 752 N N . TRP A 1 94 ? 8.250 39.263 2.610 1.00 62.53 94 TRP A N 1
ATOM 753 C CA . TRP A 1 94 ? 7.577 40.542 2.334 1.00 62.53 94 TRP A CA 1
ATOM 754 C C . TRP A 1 94 ? 7.317 41.380 3.593 1.00 62.53 94 TRP A C 1
ATOM 756 O O . TRP A 1 94 ? 6.846 40.841 4.616 1.00 62.53 94 TRP A O 1
#

InterPro domains:
  IPR037883 Knr4/Smi1-like domain superfamily [G3DSA:3.40.1580.10] (1-94)
  IPR037883 Knr4/Smi1-like domain superfamily [SSF160631] (6-93)

Sequence (94 aa):
MRIIGYGYTGPAVVDATRGHQKYYDLIDGLVVIEDIDEFAYCLDTNKMKNGECPVIMWDNQEGYGFTAADNFLDYLIESLEEAKENWDEDEEDW